Protein AF-A0A9E4VKL7-F1 (afdb_monomer_lite)

pLDDT: mean 91.71, std 7.48, range [54.59, 98.56]

Foldseek 3Di:
DDDPVVVVVVVVVVVCQCVPQVDPPNPDDPDDDPDDDDDDLDPVVVCVVPHDPPPDDVCSVCVCCPPVVVD

Secondary structure (DSSP, 8-state):
---HHHHHHHHHHHHHHHHHHSSSSSSS-SS--S---------HHHHHHHS-TTSS-HHHHTHHHHHHTT-

Structure (mmCIF, N/CA/C/O backbone):
data_AF-A0A9E4VKL7-F1
#
_entry.id   AF-A0A9E4VKL7-F1
#
loop_
_atom_site.group_PDB
_atom_site.id
_atom_site.type_symbol
_atom_site.label_atom_id
_atom_site.label_alt_id
_atom_site.label_comp_id
_atom_site.label_asym_id
_atom_site.label_entity_id
_atom_site.label_seq_id
_atom_site.pdbx_PDB_ins_code
_atom_site.Cartn_x
_atom_site.Cartn_y
_atom_site.Cartn_z
_atom_site.occupancy
_atom_site.B_iso_or_equiv
_atom_site.auth_seq_id
_atom_site.auth_comp_id
_atom_site.auth_asym_id
_atom_site.auth_atom_id
_atom_site.pdbx_PDB_model_num
ATOM 1 N N . LYS A 1 1 ? 7.018 24.531 -20.633 1.00 84.31 1 LYS A N 1
ATOM 2 C CA . LYS A 1 1 ? 7.067 23.381 -21.570 1.00 84.31 1 LYS A CA 1
ATOM 3 C C . LYS A 1 1 ? 7.979 22.331 -20.953 1.00 84.31 1 LYS A C 1
ATOM 5 O O . LYS A 1 1 ? 8.960 22.733 -20.340 1.00 84.31 1 LYS A O 1
ATOM 10 N N . THR A 1 2 ? 7.640 21.048 -21.049 1.00 92.44 2 THR A N 1
ATOM 11 C CA . THR A 1 2 ? 8.483 19.956 -20.533 1.00 92.44 2 THR A CA 1
ATOM 12 C C . THR A 1 2 ? 9.821 19.927 -21.287 1.00 92.44 2 THR A C 1
ATOM 14 O O . THR A 1 2 ? 9.779 20.026 -22.512 1.00 92.44 2 THR A O 1
ATOM 17 N N . PRO A 1 3 ? 10.983 19.846 -20.610 1.00 97.56 3 PRO A N 1
ATOM 18 C CA . PRO A 1 3 ? 12.286 19.734 -21.272 1.00 97.56 3 PRO A CA 1
ATOM 19 C C . PRO A 1 3 ? 12.427 18.443 -22.089 1.00 97.56 3 PRO A C 1
ATOM 21 O O . PRO A 1 3 ? 11.927 17.397 -21.671 1.00 97.56 3 PRO A O 1
ATOM 24 N N . ASP A 1 4 ? 13.173 18.489 -23.195 1.00 97.75 4 ASP A N 1
ATOM 25 C CA . ASP A 1 4 ? 13.347 17.338 -24.097 1.00 97.75 4 ASP A CA 1
ATOM 26 C C . ASP A 1 4 ? 13.957 16.122 -23.390 1.00 97.75 4 ASP A C 1
ATOM 28 O O . ASP A 1 4 ? 13.481 15.002 -23.552 1.00 97.75 4 ASP A O 1
ATOM 32 N N . TRP A 1 5 ? 14.948 16.335 -22.519 1.00 97.88 5 TRP A N 1
ATOM 33 C CA . TRP A 1 5 ? 15.573 15.243 -21.768 1.00 97.88 5 TRP A CA 1
ATOM 34 C C . TRP A 1 5 ? 14.579 14.501 -20.864 1.00 97.88 5 TRP A C 1
ATOM 36 O O . TRP A 1 5 ? 14.720 13.296 -20.672 1.00 97.88 5 TRP A O 1
ATOM 46 N N . CYS A 1 6 ? 13.564 15.190 -20.324 1.00 98.38 6 CYS A N 1
ATOM 47 C CA . CYS A 1 6 ? 12.535 14.542 -19.515 1.00 98.38 6 CYS A CA 1
ATOM 48 C C . CYS A 1 6 ? 11.692 13.605 -20.381 1.00 98.38 6 CYS A C 1
ATOM 50 O O . CYS A 1 6 ? 11.393 12.493 -19.956 1.00 98.38 6 CYS A O 1
ATOM 52 N N . LEU A 1 7 ? 11.335 14.040 -21.596 1.00 97.75 7 LEU A N 1
ATOM 53 C CA . LEU A 1 7 ? 10.573 13.224 -22.541 1.00 97.75 7 LEU A CA 1
ATOM 54 C C . LEU A 1 7 ? 11.360 11.973 -22.936 1.00 97.75 7 LEU A C 1
ATOM 56 O O . LEU A 1 7 ? 10.808 10.874 -22.911 1.00 97.75 7 LEU A O 1
ATOM 60 N N . GLU A 1 8 ? 12.648 12.124 -23.243 1.00 98.50 8 GLU A N 1
ATOM 61 C CA . GLU A 1 8 ? 13.509 10.993 -23.600 1.00 98.50 8 GLU A CA 1
ATOM 62 C C . GLU A 1 8 ? 13.714 10.028 -22.426 1.00 98.50 8 GLU A C 1
ATOM 64 O O . GLU A 1 8 ? 13.593 8.815 -22.600 1.00 98.50 8 GLU A O 1
ATOM 69 N N . ALA A 1 9 ? 13.917 10.540 -21.208 1.00 98.44 9 ALA A N 1
ATOM 70 C CA . ALA A 1 9 ? 14.027 9.706 -20.013 1.00 98.44 9 ALA A CA 1
ATOM 71 C C . ALA A 1 9 ? 12.738 8.909 -19.733 1.00 98.44 9 ALA A C 1
ATOM 73 O O . ALA A 1 9 ? 12.805 7.720 -19.420 1.00 98.44 9 ALA A O 1
ATOM 74 N N . THR A 1 10 ? 11.559 9.527 -19.881 1.00 97.88 10 THR A N 1
ATOM 75 C CA . THR A 1 10 ? 10.273 8.829 -19.718 1.00 97.88 10 THR A CA 1
ATOM 76 C C . THR A 1 10 ? 10.090 7.727 -20.760 1.00 97.88 10 THR A C 1
ATOM 78 O O . THR A 1 10 ? 9.711 6.615 -20.396 1.00 97.88 10 THR A O 1
ATOM 81 N N . LYS A 1 11 ? 10.394 7.993 -22.039 1.00 98.19 11 LYS A N 1
ATOM 82 C CA . LYS A 1 11 ? 10.312 6.977 -23.104 1.00 98.19 11 LYS A CA 1
ATOM 83 C C . LYS A 1 11 ? 11.231 5.795 -22.819 1.00 98.19 11 LYS A C 1
ATOM 85 O O . LYS A 1 11 ? 10.777 4.657 -22.888 1.00 98.19 11 LYS A O 1
ATOM 90 N N . ALA A 1 12 ? 12.486 6.066 -22.454 1.00 98.56 12 ALA A N 1
ATOM 91 C CA . ALA A 1 12 ? 13.465 5.032 -22.139 1.00 98.56 12 ALA A CA 1
ATOM 92 C C . ALA A 1 12 ? 12.994 4.136 -20.983 1.00 98.56 12 ALA A C 1
ATOM 94 O O . ALA A 1 12 ? 13.062 2.912 -21.081 1.00 98.56 12 ALA A O 1
ATOM 95 N N . LEU A 1 13 ? 12.447 4.731 -19.917 1.00 97.94 13 LEU A N 1
ATOM 96 C CA . LEU A 1 13 ? 11.900 3.980 -18.787 1.00 97.94 13 LEU A CA 1
ATOM 97 C C . LEU A 1 13 ? 10.692 3.124 -19.194 1.00 97.94 13 LEU A C 1
ATOM 99 O O . LEU A 1 13 ? 10.639 1.942 -18.863 1.00 97.94 13 LEU A O 1
ATOM 103 N N . CYS A 1 14 ? 9.725 3.699 -19.913 1.00 98.00 14 CYS A N 1
ATOM 104 C CA . CYS A 1 14 ? 8.543 2.969 -20.372 1.00 98.00 14 CYS A CA 1
ATOM 105 C C . CYS A 1 14 ? 8.911 1.806 -21.299 1.00 98.00 14 CYS A C 1
ATOM 107 O O . CYS A 1 14 ? 8.354 0.718 -21.158 1.00 98.00 14 CYS A O 1
ATOM 109 N N . GLN A 1 15 ? 9.858 2.018 -22.215 1.00 98.44 15 GLN A N 1
ATOM 110 C CA . GLN A 1 15 ? 10.318 0.980 -23.129 1.00 98.44 15 GLN A CA 1
ATOM 111 C C . GLN A 1 15 ? 11.016 -0.152 -22.377 1.00 98.44 15 GLN A C 1
ATOM 113 O O . GLN A 1 15 ? 10.650 -1.307 -22.567 1.00 98.44 15 GLN A O 1
ATOM 118 N N . TYR A 1 16 ? 11.909 0.173 -21.436 1.00 98.19 16 TYR A N 1
ATOM 119 C CA . TYR A 1 16 ? 12.529 -0.820 -20.559 1.00 98.19 16 TYR A CA 1
ATOM 120 C C . TYR A 1 16 ? 11.490 -1.646 -19.788 1.00 98.19 16 TYR A C 1
ATOM 122 O O . TYR A 1 16 ? 11.588 -2.874 -19.755 1.00 98.19 16 TYR A O 1
ATOM 130 N N . ILE A 1 17 ? 10.483 -0.992 -19.191 1.00 98.12 17 ILE A N 1
ATOM 131 C CA . ILE A 1 17 ? 9.438 -1.688 -18.429 1.00 98.12 17 ILE A CA 1
ATOM 132 C C . ILE A 1 17 ? 8.662 -2.652 -19.335 1.00 98.12 17 ILE A C 1
ATOM 134 O O . ILE A 1 17 ? 8.461 -3.811 -18.975 1.00 98.12 17 ILE A O 1
ATOM 138 N N . TRP A 1 18 ? 8.244 -2.195 -20.515 1.00 97.69 18 TRP A N 1
ATOM 139 C CA . TRP A 1 18 ? 7.475 -3.025 -21.436 1.00 97.69 18 TRP A CA 1
ATOM 140 C C . TRP A 1 18 ? 8.292 -4.193 -21.997 1.00 97.69 18 TRP A C 1
ATOM 142 O O . TRP A 1 18 ? 7.825 -5.327 -21.970 1.00 97.69 18 TRP A O 1
ATOM 152 N N . GLU A 1 19 ? 9.517 -3.941 -22.458 1.00 98.38 19 GLU A N 1
ATOM 153 C CA . GLU A 1 19 ? 10.382 -4.971 -23.043 1.00 98.38 19 GLU A CA 1
ATOM 154 C C . GLU A 1 19 ? 10.833 -6.015 -22.012 1.00 98.38 19 GLU A C 1
ATOM 156 O O . GLU A 1 19 ? 10.977 -7.186 -22.353 1.00 98.38 19 GLU A O 1
ATOM 161 N N . THR A 1 20 ? 11.019 -5.613 -20.749 1.00 97.88 20 THR A N 1
ATOM 162 C CA . THR A 1 20 ? 11.479 -6.514 -19.679 1.00 97.88 20 THR A CA 1
ATOM 163 C C . THR A 1 20 ? 10.331 -7.274 -19.015 1.00 97.88 20 THR A C 1
ATOM 165 O O . THR A 1 20 ? 10.465 -8.465 -18.741 1.00 97.88 20 THR A O 1
ATOM 168 N N . TYR A 1 21 ? 9.210 -6.603 -18.725 1.00 96.69 21 TYR A N 1
ATOM 169 C CA . TYR A 1 21 ? 8.137 -7.154 -17.884 1.00 96.69 21 TYR A CA 1
ATOM 170 C C . TYR A 1 21 ? 6.830 -7.418 -18.639 1.00 96.69 21 TYR A C 1
ATOM 172 O O . TYR A 1 21 ? 5.964 -8.117 -18.117 1.00 96.69 21 TYR A O 1
ATOM 180 N N . GLY A 1 22 ? 6.641 -6.848 -19.835 1.00 96.88 22 GLY A N 1
ATOM 181 C CA . GLY A 1 22 ? 5.422 -7.017 -20.637 1.00 96.88 22 GLY A CA 1
ATOM 182 C C . GLY A 1 22 ? 4.146 -6.465 -19.992 1.00 96.88 22 GLY A C 1
ATOM 183 O O . GLY A 1 22 ? 3.045 -6.780 -20.441 1.00 96.88 22 GLY A O 1
ATOM 184 N N . ARG A 1 23 ? 4.266 -5.676 -18.915 1.00 94.31 23 ARG A N 1
ATOM 185 C CA . ARG A 1 23 ? 3.135 -5.122 -18.164 1.00 94.31 23 ARG A CA 1
ATOM 186 C C . ARG A 1 23 ? 3.500 -3.831 -17.437 1.00 94.31 23 ARG A C 1
ATOM 188 O O . ARG A 1 23 ? 4.668 -3.555 -17.175 1.00 94.31 23 ARG A O 1
ATOM 195 N N . PHE A 1 24 ? 2.469 -3.088 -17.049 1.00 93.62 24 PHE A N 1
ATOM 196 C CA . PHE A 1 24 ? 2.564 -1.971 -16.113 1.00 93.62 24 PHE A CA 1
ATOM 197 C C . PHE A 1 24 ? 1.577 -2.184 -14.952 1.00 93.62 24 PHE A C 1
ATOM 199 O O . PHE A 1 24 ? 0.435 -2.556 -15.226 1.00 93.62 24 PHE A O 1
ATOM 206 N N . PRO A 1 25 ? 1.956 -1.889 -13.692 1.00 93.12 25 PRO A N 1
ATOM 207 C CA . PRO A 1 25 ? 3.311 -1.598 -13.211 1.00 93.12 25 PRO A CA 1
ATOM 208 C C . PRO A 1 25 ? 4.255 -2.808 -13.317 1.00 93.12 25 PRO A C 1
ATOM 210 O O . PRO A 1 25 ? 3.813 -3.955 -13.360 1.00 93.12 25 PRO A O 1
ATOM 213 N N . ALA A 1 26 ? 5.565 -2.551 -13.356 1.00 94.94 26 ALA A N 1
ATOM 214 C CA . ALA A 1 26 ? 6.578 -3.583 -13.597 1.00 94.94 26 ALA A CA 1
ATOM 215 C C . ALA A 1 26 ? 6.520 -4.737 -12.577 1.00 94.94 26 ALA A C 1
ATOM 217 O O . ALA A 1 26 ? 6.537 -5.904 -12.957 1.00 94.94 26 ALA A O 1
ATOM 218 N N . THR A 1 27 ? 6.423 -4.410 -11.285 1.00 92.25 27 THR A N 1
ATOM 219 C CA . THR A 1 27 ? 6.637 -5.373 -10.188 1.00 92.25 27 THR A CA 1
ATOM 220 C C . THR A 1 27 ? 5.474 -5.498 -9.211 1.00 92.25 27 THR A C 1
ATOM 222 O O . THR A 1 27 ? 5.513 -6.372 -8.354 1.00 92.25 27 THR A O 1
ATOM 225 N N . VAL A 1 28 ? 4.454 -4.645 -9.320 1.00 90.25 28 VAL A N 1
ATOM 226 C CA . VAL A 1 28 ? 3.251 -4.681 -8.472 1.00 90.25 28 VAL A CA 1
ATOM 227 C C . VAL A 1 28 ? 2.017 -4.835 -9.336 1.00 90.25 28 VAL A C 1
ATOM 229 O O . VAL A 1 28 ? 2.074 -4.604 -10.550 1.00 90.25 28 VAL A O 1
ATOM 232 N N . ASP A 1 29 ? 0.919 -5.275 -8.737 1.00 88.38 29 ASP A N 1
ATOM 233 C CA . ASP A 1 29 ? -0.318 -5.446 -9.479 1.00 88.38 29 ASP A CA 1
ATOM 234 C C . ASP A 1 29 ? -0.938 -4.098 -9.872 1.00 88.38 29 ASP A C 1
ATOM 236 O O . ASP A 1 29 ? -0.815 -3.115 -9.140 1.00 88.38 29 ASP A O 1
ATOM 240 N N . PRO A 1 30 ? -1.625 -4.026 -11.031 1.00 85.38 30 PRO A N 1
ATOM 241 C CA . PRO A 1 30 ? -2.296 -2.800 -11.467 1.00 85.38 30 PRO A CA 1
ATOM 242 C C . PRO A 1 30 ? -3.363 -2.310 -10.481 1.00 85.38 30 PRO A C 1
ATOM 244 O O . PRO A 1 30 ? -3.690 -1.126 -10.458 1.00 85.38 30 PRO A O 1
ATOM 247 N N . MET A 1 31 ? -3.908 -3.227 -9.680 1.00 85.88 31 MET A N 1
ATOM 248 C CA . MET A 1 31 ? -4.835 -2.946 -8.592 1.00 85.88 31 MET A CA 1
ATOM 249 C C . MET A 1 31 ? -4.254 -3.518 -7.303 1.00 85.88 31 MET A C 1
ATOM 251 O O . MET A 1 31 ? -4.524 -4.659 -6.940 1.00 85.88 31 MET A O 1
ATOM 255 N N . GLU A 1 32 ? -3.434 -2.718 -6.631 1.00 85.56 32 GLU A N 1
ATOM 256 C CA . GLU A 1 32 ? -2.838 -3.073 -5.349 1.00 85.56 32 GLU A CA 1
ATOM 257 C C . GLU A 1 32 ? -3.515 -2.307 -4.210 1.00 85.56 32 GLU A C 1
ATOM 259 O O . GLU A 1 32 ? -3.796 -1.109 -4.299 1.00 85.56 32 GLU A O 1
ATOM 264 N N . MET A 1 33 ? -3.756 -3.010 -3.109 1.00 83.25 33 MET A N 1
ATOM 265 C CA . MET A 1 33 ? -4.340 -2.466 -1.893 1.00 83.25 33 MET A CA 1
ATOM 266 C C . MET A 1 33 ? -3.274 -2.413 -0.802 1.00 83.25 33 MET A C 1
ATOM 268 O O . MET A 1 33 ? -3.181 -3.289 0.051 1.00 83.25 33 MET A O 1
ATOM 272 N N . ASN A 1 34 ? -2.449 -1.369 -0.862 1.00 82.50 34 ASN A N 1
ATOM 273 C CA . ASN A 1 34 ? -1.291 -1.202 0.020 1.00 82.50 34 ASN A CA 1
ATOM 274 C C . ASN A 1 34 ? -1.660 -1.020 1.501 1.00 82.50 34 ASN A C 1
ATOM 276 O O . ASN A 1 34 ? -0.867 -1.332 2.386 1.00 82.50 34 ASN A O 1
ATOM 280 N N . VAL A 1 35 ? -2.861 -0.511 1.782 1.00 85.00 35 VAL A N 1
ATOM 281 C CA . VAL A 1 35 ? -3.378 -0.354 3.141 1.00 85.00 35 VAL A CA 1
ATOM 282 C C . VAL A 1 35 ? -4.817 -0.842 3.166 1.00 85.00 35 VAL A C 1
ATOM 284 O O . VAL A 1 35 ? -5.663 -0.343 2.424 1.00 85.00 35 VAL A O 1
ATOM 287 N N . TRP A 1 36 ? -5.089 -1.803 4.042 1.00 85.19 36 TRP A N 1
ATOM 288 C CA . TRP A 1 36 ? -6.431 -2.276 4.349 1.00 85.19 36 TRP A CA 1
ATOM 289 C C . TRP A 1 36 ? -6.708 -2.045 5.828 1.00 85.19 36 TRP A C 1
ATOM 291 O O . TRP A 1 36 ? -5.934 -2.464 6.689 1.00 85.19 36 TRP A O 1
ATOM 301 N N . PHE A 1 37 ? -7.823 -1.385 6.117 1.00 83.00 37 PHE A N 1
ATOM 302 C CA . PHE A 1 37 ? -8.325 -1.208 7.469 1.00 83.00 37 PHE A CA 1
ATOM 303 C C . PHE A 1 37 ? -9.787 -1.631 7.500 1.00 83.00 37 PHE A C 1
ATOM 305 O O . PHE A 1 37 ? -10.602 -1.130 6.726 1.00 83.00 37 PHE A O 1
ATOM 312 N N . GLN A 1 38 ? -10.109 -2.553 8.401 1.00 82.69 38 GLN A N 1
ATOM 313 C CA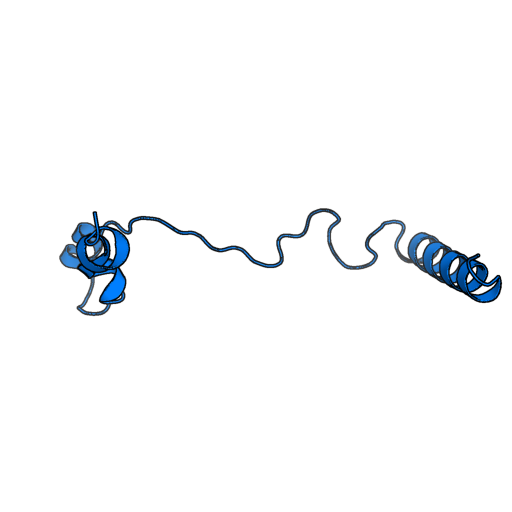 . GLN A 1 38 ? -11.476 -2.981 8.645 1.00 82.69 38 GLN A CA 1
ATOM 314 C C . GLN A 1 38 ? -11.960 -2.352 9.951 1.00 82.69 38 GLN A C 1
ATOM 316 O O . GLN A 1 38 ? -11.475 -2.695 11.027 1.00 82.69 38 GLN A O 1
ATOM 321 N N . ALA A 1 39 ? -12.929 -1.444 9.844 1.00 83.44 39 ALA A N 1
ATOM 322 C CA . ALA A 1 39 ? -13.690 -0.949 10.983 1.00 83.44 39 ALA A CA 1
ATOM 323 C C . ALA A 1 39 ? -14.987 -1.752 11.084 1.00 83.44 39 ALA A C 1
ATOM 325 O O . ALA A 1 39 ? -15.804 -1.724 10.165 1.00 83.44 39 ALA A O 1
ATOM 326 N N . GLN A 1 40 ? -15.172 -2.473 12.183 1.00 85.94 40 GLN A N 1
ATOM 327 C CA . GLN A 1 40 ? -16.395 -3.222 12.453 1.00 85.94 40 GLN A CA 1
ATOM 328 C C . GLN A 1 40 ? -16.672 -3.246 13.953 1.00 85.94 40 GLN A C 1
ATOM 330 O O . GLN A 1 40 ? -15.750 -3.098 14.756 1.00 85.94 40 GLN A O 1
ATOM 335 N N . HIS A 1 41 ? -17.932 -3.460 14.325 1.00 89.00 41 HIS A N 1
ATOM 336 C CA . HIS A 1 41 ? -18.275 -3.783 15.704 1.00 89.00 41 HIS A CA 1
ATOM 337 C C . HIS A 1 41 ? -17.931 -5.247 15.947 1.00 89.00 41 HIS A C 1
ATOM 339 O O . HIS A 1 41 ? -18.530 -6.138 15.349 1.00 89.00 41 HIS A O 1
ATOM 345 N N . LEU A 1 42 ? -16.928 -5.478 16.790 1.00 91.81 42 LEU A N 1
ATOM 346 C CA . LEU A 1 42 ? -16.621 -6.816 17.270 1.00 91.81 42 LEU A CA 1
ATOM 347 C C . LEU A 1 42 ? -17.770 -7.293 18.167 1.00 91.81 42 LEU A C 1
ATOM 349 O O . LEU A 1 42 ? -18.237 -6.540 19.018 1.00 91.81 42 LEU A O 1
ATOM 353 N N . GLU A 1 43 ? -18.201 -8.540 18.002 1.00 93.00 43 GLU A N 1
ATOM 354 C CA . GLU A 1 43 ? -19.138 -9.178 18.926 1.00 93.00 43 GLU A CA 1
ATOM 355 C C . GLU A 1 43 ? -18.399 -9.535 20.219 1.00 93.00 43 GLU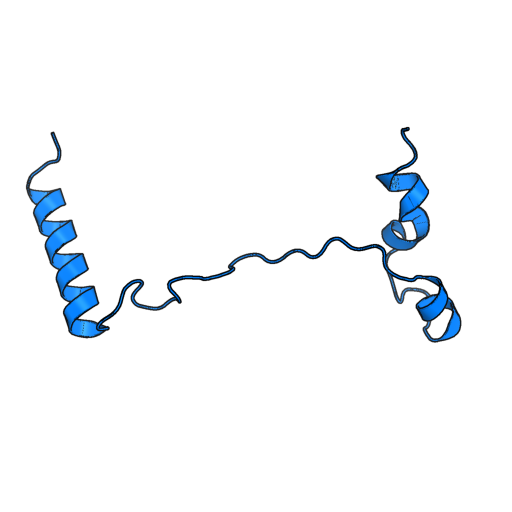 A C 1
ATOM 357 O O . GLU A 1 43 ? -17.742 -10.567 20.301 1.00 93.00 43 GLU A O 1
ATOM 362 N N . THR A 1 44 ? -18.459 -8.670 21.226 1.00 94.44 44 THR A N 1
ATOM 363 C CA . THR A 1 44 ? -17.718 -8.874 22.479 1.00 94.44 44 THR A CA 1
ATOM 364 C C . THR A 1 44 ? -18.228 -10.066 23.286 1.00 94.44 44 THR A C 1
ATOM 366 O O . THR A 1 44 ? -17.417 -10.753 23.901 1.00 94.44 44 THR A O 1
ATOM 369 N N . ASP A 1 45 ? -19.529 -10.36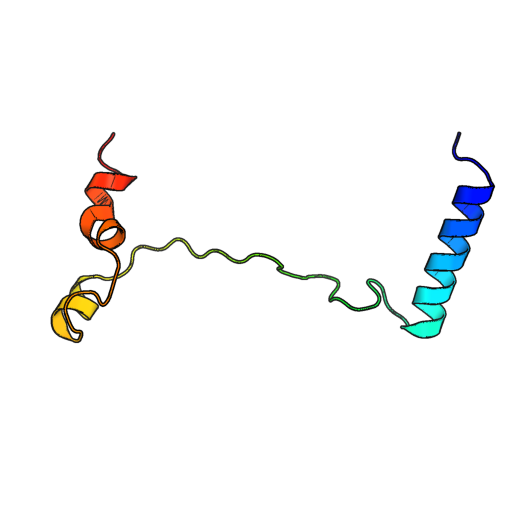3 23.222 1.00 95.00 45 ASP A N 1
ATOM 370 C CA . ASP A 1 45 ? -20.174 -11.419 24.017 1.00 95.00 45 ASP A CA 1
ATOM 371 C C . ASP A 1 45 ? -19.591 -12.809 23.715 1.00 95.00 45 ASP A C 1
ATOM 373 O O . ASP A 1 45 ? -19.305 -13.581 24.629 1.00 95.00 45 ASP A O 1
ATOM 377 N N . PHE A 1 46 ? -19.304 -13.098 22.442 1.00 96.44 46 PHE A N 1
ATOM 378 C CA . PHE A 1 46 ? -18.632 -14.334 22.036 1.00 96.44 46 PHE A CA 1
ATOM 379 C C . PHE A 1 46 ? -17.243 -14.476 22.679 1.00 96.44 46 PHE A C 1
ATOM 381 O O . PHE A 1 46 ? -16.859 -15.545 23.155 1.00 96.44 46 PHE A O 1
ATOM 388 N N . TYR A 1 47 ? -16.466 -13.394 22.713 1.00 96.25 47 TYR A N 1
ATOM 389 C CA . TYR A 1 4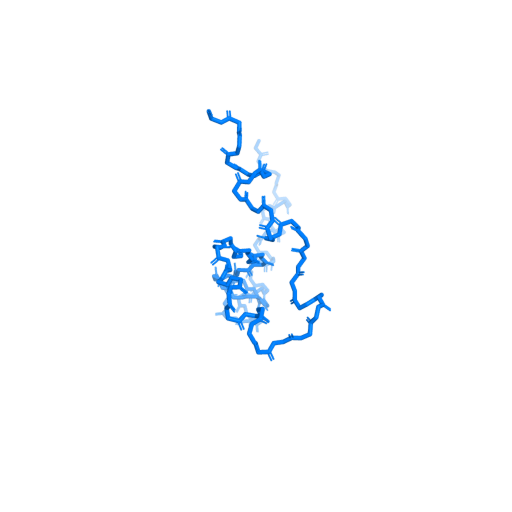7 ? -15.127 -13.430 23.296 1.00 96.25 47 TYR A CA 1
ATOM 390 C C . TYR A 1 47 ? -15.177 -13.512 24.821 1.00 96.25 47 TYR A C 1
ATOM 392 O O . TYR A 1 47 ? -14.333 -14.181 25.414 1.00 96.25 47 TYR A O 1
ATOM 400 N N . ASP A 1 48 ? -16.171 -12.888 25.446 1.00 95.31 48 ASP A N 1
ATOM 401 C CA . ASP A 1 48 ? -16.384 -12.971 26.888 1.00 95.31 48 ASP A CA 1
ATOM 402 C C . ASP A 1 48 ? -16.768 -14.393 27.334 1.00 95.31 48 ASP A C 1
ATOM 404 O O . ASP A 1 48 ? -16.372 -14.817 28.420 1.00 95.31 48 ASP A O 1
ATOM 408 N N . GLU A 1 49 ? -17.491 -15.150 26.499 1.00 97.25 49 GLU A N 1
ATOM 409 C CA . GLU A 1 49 ? -17.887 -16.531 26.800 1.00 97.25 49 GLU A CA 1
ATOM 410 C C . GLU A 1 49 ? -16.755 -17.547 26.570 1.00 97.25 49 GLU A C 1
ATOM 412 O O . GLU A 1 49 ? -16.573 -18.468 27.371 1.00 97.25 49 GLU A O 1
ATOM 417 N N . TYR A 1 50 ? -15.980 -17.390 25.491 1.00 98.00 50 TYR A N 1
ATOM 418 C CA . TYR A 1 50 ? -15.060 -18.438 25.025 1.00 98.00 50 TYR A CA 1
ATOM 419 C C . TYR A 1 50 ? -13.564 -18.124 25.190 1.00 98.00 50 TYR A C 1
ATOM 421 O O . TYR A 1 50 ? -12.738 -19.021 24.998 1.00 98.00 50 TYR A O 1
ATOM 429 N N . TYR A 1 51 ? -13.180 -16.892 25.543 1.00 96.94 51 TYR A N 1
ATOM 430 C CA . TYR A 1 51 ? -11.776 -16.466 25.623 1.00 96.94 51 TYR A CA 1
ATOM 431 C C . TYR A 1 51 ? -11.390 -15.910 27.002 1.00 96.94 51 TYR A C 1
ATOM 433 O O . TYR A 1 51 ? -12.209 -15.687 27.886 1.00 96.94 51 TYR A O 1
ATOM 441 N N . GLN A 1 52 ? -10.082 -15.727 27.207 1.00 95.94 52 GLN A N 1
ATOM 442 C CA . GLN A 1 52 ? -9.533 -15.169 28.444 1.00 95.94 52 GLN A CA 1
ATOM 443 C C . GLN A 1 52 ? -9.619 -13.632 28.460 1.00 95.94 52 GLN A C 1
ATOM 445 O O . GLN A 1 52 ? -9.578 -13.007 27.393 1.00 95.94 52 GLN A O 1
ATOM 450 N N . PRO A 1 53 ? -9.647 -12.997 29.650 1.00 93.88 53 PRO A N 1
ATOM 451 C CA . PRO A 1 53 ? -9.569 -11.544 29.765 1.00 93.88 53 PRO A CA 1
ATOM 452 C C . PRO A 1 53 ? -8.383 -10.969 28.974 1.00 93.88 53 PRO A C 1
ATOM 454 O O . PRO A 1 53 ? -7.252 -11.435 29.109 1.00 93.88 53 PRO A O 1
ATOM 457 N N . GLY A 1 54 ? -8.648 -9.951 28.151 1.00 93.75 54 GLY A N 1
ATOM 458 C CA . GLY A 1 54 ? -7.659 -9.345 27.247 1.00 93.75 54 GLY A CA 1
ATOM 459 C C . GLY A 1 54 ? -7.702 -9.853 25.801 1.00 93.75 54 GLY A C 1
ATOM 460 O O . GLY A 1 54 ? -6.877 -9.430 24.995 1.00 93.75 54 GLY A O 1
ATOM 461 N N . ALA A 1 55 ? -8.666 -10.710 25.448 1.00 95.88 55 ALA A N 1
ATOM 462 C CA . ALA A 1 55 ? -8.874 -11.180 24.074 1.00 95.88 55 ALA A CA 1
ATOM 463 C C . ALA A 1 55 ? -9.188 -10.060 23.063 1.00 95.88 55 ALA A C 1
ATOM 465 O O . ALA A 1 55 ? -8.977 -10.228 21.863 1.00 95.88 55 ALA A O 1
ATOM 466 N N . TYR A 1 56 ? -9.656 -8.908 23.544 1.00 93.75 56 TYR A N 1
ATOM 467 C CA . TYR A 1 56 ? -9.847 -7.694 22.762 1.00 93.75 56 TYR A CA 1
ATOM 468 C C . TYR A 1 56 ? -9.494 -6.458 23.600 1.00 93.75 56 TYR A C 1
ATOM 470 O O . TYR A 1 56 ? -9.444 -6.496 24.831 1.00 93.75 56 TYR A O 1
ATOM 478 N N . HIS A 1 57 ? -9.198 -5.349 22.921 1.00 92.94 57 HIS A N 1
ATOM 479 C CA . HIS A 1 57 ? -8.770 -4.111 23.570 1.00 92.94 57 HIS A CA 1
ATOM 480 C C . HIS A 1 57 ? -9.938 -3.427 24.298 1.00 92.94 57 HIS A C 1
ATOM 482 O O . HIS A 1 57 ? -11.060 -3.413 23.796 1.00 92.94 57 HIS A O 1
ATOM 488 N N . GLN A 1 58 ? -9.672 -2.761 25.426 1.00 92.31 58 GLN A N 1
ATOM 489 C CA . GLN A 1 58 ? -10.698 -2.065 26.219 1.00 92.31 58 GLN A CA 1
ATOM 490 C C . GLN A 1 58 ? -11.497 -1.030 25.399 1.00 92.31 58 GLN A C 1
ATOM 492 O O . GLN A 1 58 ? -12.697 -0.883 25.581 1.00 92.31 58 GLN A O 1
ATOM 497 N N . ALA A 1 59 ? -10.863 -0.377 24.421 1.00 90.94 59 ALA A N 1
ATOM 498 C CA . ALA A 1 59 ? -11.545 0.547 23.505 1.00 90.94 59 ALA A CA 1
ATOM 499 C C . ALA A 1 59 ? -12.651 -0.115 22.655 1.00 90.94 59 ALA A C 1
ATOM 501 O O . ALA A 1 59 ? -13.594 0.564 22.268 1.00 90.94 59 ALA A O 1
ATOM 502 N N . VAL A 1 60 ? -12.539 -1.419 22.372 1.00 92.62 60 VAL A N 1
ATOM 503 C CA . VAL A 1 60 ? -13.590 -2.194 21.694 1.00 92.62 60 VAL A CA 1
ATOM 504 C C . VAL A 1 60 ? -14.734 -2.488 22.663 1.00 92.62 60 VAL A C 1
ATOM 506 O O . VAL A 1 60 ? -15.894 -2.374 22.284 1.00 92.62 60 VAL A O 1
ATOM 509 N N . LYS A 1 61 ? -14.419 -2.783 23.932 1.00 92.19 61 LYS A N 1
ATOM 510 C CA . LYS A 1 61 ? -15.423 -2.953 24.992 1.00 92.19 61 LYS A CA 1
ATOM 511 C C . LYS A 1 61 ? -16.271 -1.699 25.181 1.00 92.19 61 LYS A C 1
ATOM 513 O O . LYS A 1 61 ? -17.492 -1.761 25.257 1.00 92.19 61 LYS A O 1
ATOM 518 N N . ASP A 1 62 ? -15.602 -0.553 25.221 1.00 92.38 62 ASP A N 1
ATOM 519 C CA . ASP A 1 62 ? -16.227 0.738 25.495 1.00 92.38 62 ASP A CA 1
ATOM 520 C C . ASP A 1 62 ? -16.661 1.456 24.209 1.00 92.38 62 ASP A C 1
ATOM 522 O O . ASP A 1 62 ? -16.915 2.661 24.234 1.00 92.38 62 ASP A O 1
ATOM 526 N N . HIS A 1 63 ? -16.757 0.738 23.083 1.00 90.75 63 HIS A N 1
ATOM 527 C CA . HIS A 1 63 ? -16.985 1.299 21.748 1.00 90.75 63 HIS A CA 1
ATOM 528 C C . HIS A 1 63 ? -18.118 2.329 21.725 1.00 90.75 63 HIS A C 1
ATOM 530 O O . HIS A 1 63 ? -17.932 3.455 21.266 1.00 90.75 63 HIS A O 1
ATOM 536 N N . MET A 1 64 ? -19.283 1.983 22.281 1.00 90.75 64 MET A N 1
ATOM 537 C CA . MET A 1 64 ? -20.444 2.880 22.290 1.00 90.75 64 MET A CA 1
ATOM 538 C C . MET A 1 64 ? -20.179 4.170 23.068 1.00 90.75 64 MET A C 1
ATOM 540 O O . MET A 1 64 ? -20.567 5.245 22.621 1.00 90.75 64 MET A O 1
ATOM 544 N N . ALA A 1 65 ? -19.486 4.090 24.202 1.00 89.81 65 ALA A N 1
ATOM 545 C CA . ALA A 1 65 ? -19.169 5.262 25.009 1.00 89.81 65 ALA A CA 1
ATOM 546 C C . ALA A 1 65 ? -18.087 6.128 24.349 1.00 89.81 65 ALA A C 1
ATOM 548 O O . ALA A 1 65 ? -18.228 7.346 24.281 1.00 89.81 65 ALA A O 1
ATOM 549 N N . VAL A 1 66 ? -17.022 5.507 23.836 1.00 84.38 66 VAL A N 1
ATOM 550 C CA . VAL A 1 66 ? -15.868 6.229 23.288 1.00 84.38 66 VAL A CA 1
ATOM 551 C C . VAL A 1 66 ? -16.188 6.815 21.908 1.00 84.38 66 VAL A C 1
ATOM 553 O O . VAL A 1 66 ? -15.756 7.925 21.610 1.00 84.38 66 VAL A O 1
ATOM 556 N N . TRP A 1 67 ? -16.900 6.081 21.043 1.00 86.88 67 TRP A N 1
ATOM 557 C CA . TRP A 1 67 ? -17.044 6.430 19.618 1.00 86.88 67 TRP A CA 1
ATOM 558 C C . TRP A 1 67 ? -18.432 6.985 19.279 1.00 86.88 67 TRP A C 1
ATOM 560 O O . TRP A 1 67 ? -18.582 7.672 18.269 1.00 86.88 67 TRP A O 1
ATOM 570 N N . HIS A 1 68 ? -19.439 6.732 20.122 1.00 86.19 68 HIS A N 1
ATOM 571 C CA . HIS A 1 68 ? -20.818 7.185 19.903 1.00 86.19 68 HIS A CA 1
ATOM 572 C C . HIS A 1 68 ? -21.404 8.015 21.058 1.00 86.19 68 HIS A C 1
ATOM 574 O O . HIS A 1 68 ? -22.495 8.554 20.912 1.00 86.19 68 HIS A O 1
ATOM 580 N N . GLY A 1 69 ? -20.692 8.177 22.180 1.00 80.94 69 GLY A N 1
ATOM 581 C CA . GLY A 1 69 ? -21.213 8.822 23.393 1.00 80.94 69 GLY A CA 1
ATOM 582 C C . GLY A 1 69 ? -21.330 10.350 23.353 1.00 80.94 69 GLY A C 1
ATOM 583 O O . GLY A 1 69 ? -21.819 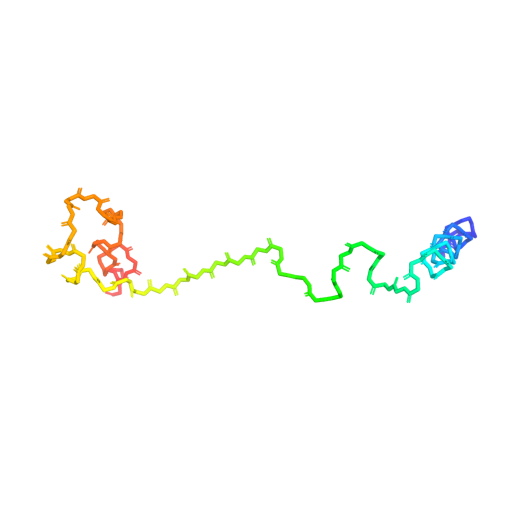10.937 24.312 1.00 80.94 69 GLY A O 1
ATOM 584 N N . ALA A 1 70 ? -20.887 11.003 22.276 1.00 66.44 70 ALA A N 1
ATOM 585 C CA . ALA A 1 70 ? -20.960 12.459 22.110 1.00 66.44 70 ALA A CA 1
ATOM 586 C C . ALA A 1 70 ? -22.169 12.933 21.272 1.00 66.44 70 ALA A C 1
ATOM 588 O O . ALA A 1 70 ? -22.134 14.049 20.752 1.00 66.44 70 ALA A O 1
ATOM 589 N N . GLN A 1 71 ? -23.196 12.092 21.099 1.00 54.59 71 GLN A N 1
ATOM 590 C CA . GLN A 1 71 ? -24.448 12.454 20.418 1.00 54.59 71 GLN A CA 1
ATOM 591 C C . GLN A 1 71 ? -25.490 13.020 21.381 1.00 54.59 71 GLN A C 1
ATOM 593 O O . GLN A 1 71 ? -25.648 12.451 22.484 1.00 54.59 71 GLN A O 1
#

Radius of gyration: 25.16 Å; chains: 1; bounding box: 40×42×54 Å

Sequence (71 aa):
KTPDWCLEATKALCQYIWETYGRFPATVDPMEMNVWFQAQHL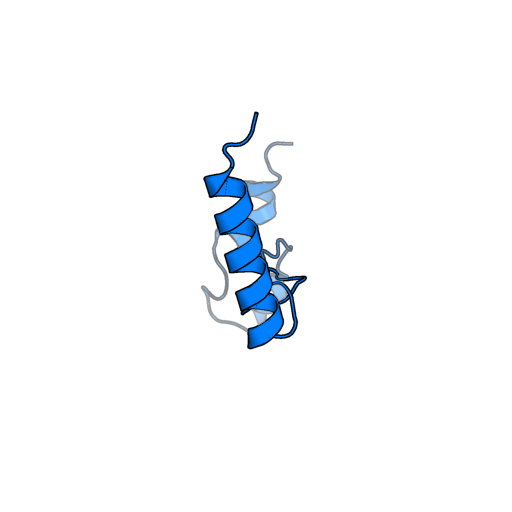ETDFYDEYYQPGAYHQAVKDHMAVWHGAQ